Protein AF-A0AAW2TAU7-F1 (afdb_monomer_lite)

Radius of gyration: 14.56 Å; chains: 1; bounding box: 37×42×25 Å

Foldseek 3Di:
DPPVVVVVLVVLLLVLLVVLCVVDPPFDADPVCVVVVPQWDDDDDDIDGGGPPDPVNVVSNVVSVCVSCVVVVVPVPPDDPPPDD

Organism: NCBI:txid2727402

Structure (mmCIF, N/CA/C/O backbone):
data_AF-A0AAW2TAU7-F1
#
_entry.id   AF-A0AAW2TAU7-F1
#
loop_
_atom_site.group_PDB
_atom_site.id
_atom_site.type_symbol
_atom_site.label_atom_id
_atom_site.label_alt_id
_atom_site.label_comp_id
_atom_site.label_asym_id
_atom_site.label_entity_id
_atom_site.label_seq_id
_atom_site.pdbx_PDB_ins_code
_atom_site.Cartn_x
_atom_site.Cartn_y
_atom_site.Cartn_z
_atom_site.occupancy
_atom_site.B_iso_or_equiv
_atom_site.auth_seq_id
_atom_site.auth_comp_id
_atom_site.auth_asym_id
_atom_site.auth_atom_id
_atom_site.pdbx_PDB_model_num
ATOM 1 N N . MET A 1 1 ? -18.669 6.689 5.429 1.00 68.31 1 MET A N 1
ATOM 2 C CA . MET A 1 1 ? -17.465 6.839 6.281 1.00 68.31 1 MET A CA 1
ATOM 3 C C . MET A 1 1 ? -17.107 8.313 6.404 1.00 68.31 1 MET A C 1
ATOM 5 O O . MET A 1 1 ? -17.327 9.046 5.450 1.00 68.31 1 MET A O 1
ATOM 9 N N . SER A 1 2 ? -16.574 8.761 7.547 1.00 84.38 2 SER A N 1
ATOM 10 C CA . SER A 1 2 ? -15.968 10.103 7.634 1.00 84.38 2 SER A CA 1
ATOM 11 C C . SER A 1 2 ? -14.726 10.162 6.728 1.00 84.38 2 SER A C 1
ATOM 13 O O . SER A 1 2 ? -13.957 9.197 6.754 1.00 84.38 2 SER A O 1
ATOM 15 N N . PRO A 1 3 ? -14.481 11.254 5.972 1.00 81.25 3 PRO A N 1
ATOM 16 C CA . PRO A 1 3 ? -13.292 11.390 5.125 1.00 81.25 3 PRO A CA 1
ATOM 17 C C . PRO A 1 3 ? -11.979 11.154 5.884 1.00 81.25 3 PRO A C 1
ATOM 19 O O . PRO A 1 3 ? -11.080 10.493 5.380 1.00 81.25 3 PRO A O 1
ATOM 22 N N . TYR A 1 4 ? -11.894 11.614 7.134 1.00 85.06 4 TYR A N 1
ATOM 23 C CA . TYR A 1 4 ? -10.715 11.416 7.983 1.00 85.06 4 TYR A CA 1
ATOM 24 C C . TYR A 1 4 ? -10.514 9.957 8.389 1.00 85.06 4 TYR A C 1
ATOM 26 O O . TYR A 1 4 ? -9.394 9.459 8.376 1.00 85.06 4 TYR A O 1
ATOM 34 N N . LEU A 1 5 ? -11.603 9.264 8.730 1.00 83.50 5 LEU A N 1
ATOM 35 C CA . LEU A 1 5 ? -11.543 7.848 9.082 1.00 83.50 5 LEU A CA 1
ATOM 36 C C . LEU A 1 5 ? -11.139 7.010 7.867 1.00 83.50 5 LEU A C 1
ATOM 38 O O . LEU A 1 5 ? -10.338 6.096 7.998 1.00 83.50 5 LEU A O 1
ATOM 42 N N . PHE A 1 6 ? -11.646 7.357 6.684 1.00 82.50 6 PHE A N 1
ATOM 43 C CA . PHE A 1 6 ? -11.240 6.723 5.434 1.00 82.50 6 PHE A CA 1
ATOM 44 C C . PHE A 1 6 ? -9.738 6.893 5.178 1.00 82.50 6 PHE A C 1
ATOM 46 O O . PHE A 1 6 ? -9.051 5.902 4.947 1.00 82.50 6 PHE A O 1
ATOM 53 N N . VAL A 1 7 ? -9.209 8.116 5.301 1.00 84.94 7 VAL A N 1
ATOM 54 C CA . VAL A 1 7 ? -7.769 8.379 5.138 1.00 84.94 7 VAL A CA 1
ATOM 55 C C . VAL A 1 7 ? -6.940 7.575 6.141 1.00 84.94 7 VAL A C 1
ATOM 57 O O . VAL A 1 7 ? -5.977 6.936 5.739 1.00 84.94 7 VAL A O 1
ATOM 60 N N . LEU A 1 8 ? -7.334 7.538 7.417 1.00 87.25 8 LEU A N 1
ATOM 61 C CA . LEU A 1 8 ? -6.631 6.764 8.448 1.00 87.25 8 LEU A CA 1
ATOM 62 C C . LEU A 1 8 ? -6.616 5.262 8.147 1.00 87.25 8 LEU A C 1
ATOM 64 O O . LEU A 1 8 ? -5.582 4.613 8.267 1.00 87.25 8 LEU A O 1
ATOM 68 N N . VAL A 1 9 ? -7.754 4.705 7.740 1.00 86.38 9 VAL A N 1
ATOM 69 C CA . VAL A 1 9 ? -7.872 3.280 7.407 1.00 86.38 9 VAL A CA 1
ATOM 70 C C . VAL A 1 9 ? -7.013 2.934 6.186 1.00 86.38 9 VAL A C 1
ATOM 72 O O . VAL A 1 9 ? -6.327 1.912 6.179 1.00 86.38 9 VAL A O 1
ATOM 75 N N . MET A 1 10 ? -7.002 3.801 5.174 1.00 85.25 10 MET A N 1
ATOM 76 C CA . MET A 1 10 ? -6.173 3.622 3.981 1.00 85.25 10 MET A CA 1
ATOM 77 C C . MET A 1 10 ? -4.679 3.801 4.266 1.00 85.25 10 MET A C 1
ATOM 79 O O . MET A 1 10 ? -3.868 3.103 3.662 1.00 85.25 10 MET A O 1
ATOM 83 N N . GLU A 1 11 ? -4.316 4.668 5.209 1.00 86.62 11 GLU A N 1
ATOM 84 C CA . GLU A 1 11 ? -2.937 4.835 5.675 1.00 86.62 11 GLU A CA 1
ATOM 85 C C . GLU A 1 11 ? -2.425 3.576 6.390 1.00 86.62 11 GLU A C 1
ATOM 87 O O . GLU A 1 11 ? -1.306 3.136 6.143 1.00 86.62 11 GLU A O 1
ATOM 92 N N . VAL A 1 12 ? -3.262 2.924 7.205 1.00 88.31 12 VAL A N 1
ATOM 93 C CA . VAL A 1 12 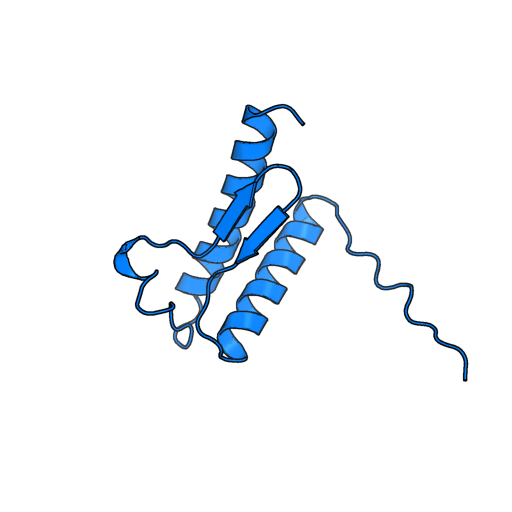? -2.907 1.641 7.838 1.00 88.31 12 VAL A CA 1
ATOM 94 C C . VAL A 1 12 ? -2.664 0.553 6.789 1.00 88.31 12 VAL A C 1
ATOM 96 O O . VAL A 1 12 ? -1.674 -0.173 6.878 1.00 88.31 12 VAL A O 1
ATOM 99 N N . LEU A 1 13 ? -3.530 0.448 5.774 1.00 86.56 13 LEU A N 1
ATOM 100 C CA . LEU A 1 13 ? -3.329 -0.504 4.676 1.00 86.56 13 LEU A CA 1
ATOM 101 C C . LEU A 1 13 ? -2.026 -0.213 3.914 1.00 86.56 13 LEU A C 1
ATOM 103 O O . LEU A 1 13 ? -1.260 -1.138 3.636 1.00 86.56 13 LEU A O 1
ATOM 107 N N . ARG A 1 14 ? -1.731 1.069 3.662 1.00 84.69 14 ARG A N 1
ATOM 108 C CA . ARG A 1 14 ? -0.472 1.509 3.049 1.00 84.69 14 ARG A CA 1
ATOM 109 C C . ARG A 1 14 ? 0.737 1.057 3.869 1.00 84.69 14 ARG A C 1
ATOM 111 O O . ARG A 1 14 ? 1.659 0.483 3.301 1.00 84.69 14 ARG A O 1
ATOM 118 N N . MET A 1 15 ? 0.720 1.257 5.187 1.00 87.25 15 MET A N 1
ATOM 119 C CA . MET A 1 15 ? 1.818 0.851 6.075 1.00 87.25 15 MET A CA 1
ATOM 120 C C . MET A 1 15 ? 2.065 -0.665 6.050 1.00 87.25 15 MET A C 1
ATOM 122 O O . MET A 1 15 ? 3.214 -1.091 5.961 1.00 87.25 15 MET A O 1
ATOM 126 N N . ILE A 1 16 ? 1.004 -1.480 6.076 1.00 87.75 16 ILE A N 1
ATOM 127 C CA . ILE A 1 16 ? 1.114 -2.951 6.020 1.00 87.75 16 ILE A CA 1
ATOM 128 C C . ILE A 1 16 ? 1.761 -3.400 4.709 1.00 87.75 16 ILE A C 1
ATOM 130 O O . ILE A 1 16 ? 2.677 -4.222 4.711 1.00 87.75 16 ILE A O 1
ATOM 134 N N . LEU A 1 17 ? 1.285 -2.863 3.584 1.00 84.94 17 LEU A N 1
ATOM 135 C CA . LEU A 1 17 ? 1.800 -3.216 2.265 1.00 84.94 17 LEU A CA 1
ATOM 136 C C . LEU A 1 17 ? 3.248 -2.763 2.088 1.00 84.94 17 LEU A C 1
ATOM 138 O O . LEU A 1 17 ? 4.064 -3.538 1.598 1.00 84.94 17 LEU A O 1
ATOM 142 N N . GLN A 1 18 ? 3.588 -1.555 2.539 1.00 84.31 18 GLN A N 1
ATOM 143 C CA . GLN A 1 18 ? 4.959 -1.059 2.487 1.00 84.31 18 GLN A CA 1
ATOM 144 C C . GLN A 1 18 ? 5.910 -1.949 3.297 1.00 84.31 18 GLN A C 1
ATOM 146 O O . GLN A 1 18 ? 6.966 -2.319 2.794 1.00 84.31 18 GLN A O 1
ATOM 151 N N . GLN A 1 19 ? 5.514 -2.354 4.506 1.00 86.06 19 GLN 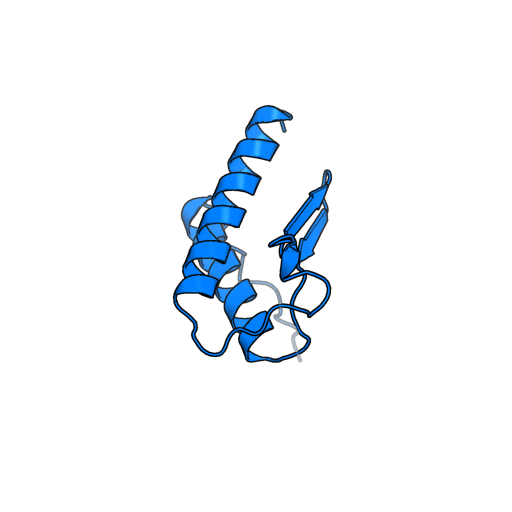A N 1
ATOM 152 C CA . GLN A 1 19 ? 6.324 -3.243 5.336 1.00 86.06 19 GLN A CA 1
ATOM 153 C C . GLN A 1 19 ? 6.558 -4.607 4.672 1.00 86.06 19 GLN A C 1
ATOM 155 O O . GLN A 1 19 ? 7.650 -5.158 4.775 1.00 86.06 19 GLN A O 1
ATOM 160 N N . LEU A 1 20 ? 5.548 -5.159 3.994 1.00 83.81 20 LEU A N 1
ATOM 161 C CA . LEU A 1 20 ? 5.696 -6.417 3.263 1.00 83.81 20 LEU A CA 1
ATOM 162 C C . LEU A 1 20 ? 6.631 -6.266 2.063 1.00 83.81 20 LEU A C 1
ATOM 164 O O . LEU A 1 20 ? 7.480 -7.126 1.866 1.00 83.81 20 LEU A O 1
ATOM 168 N N . ILE A 1 21 ? 6.508 -5.175 1.302 1.00 80.88 21 ILE A N 1
ATOM 169 C CA . ILE A 1 21 ? 7.387 -4.898 0.158 1.00 80.88 21 ILE A CA 1
ATOM 170 C C . ILE A 1 21 ? 8.840 -4.720 0.613 1.00 80.88 21 ILE A C 1
ATOM 172 O O . ILE A 1 21 ? 9.746 -5.247 -0.018 1.00 80.88 21 ILE A O 1
ATOM 176 N N . GLU A 1 22 ? 9.079 -4.013 1.719 1.00 80.62 22 GLU A N 1
ATOM 177 C CA . GLU A 1 22 ? 10.427 -3.838 2.278 1.00 80.62 22 GLU A CA 1
ATOM 178 C C . GLU A 1 22 ? 11.051 -5.157 2.771 1.00 80.62 22 GLU A C 1
ATOM 180 O O . GLU A 1 22 ? 12.273 -5.266 2.843 1.00 80.62 22 GLU A O 1
ATOM 185 N N . GLN A 1 23 ? 10.231 -6.154 3.120 1.00 80.50 23 GLN A N 1
ATOM 186 C CA . GLN A 1 23 ? 10.682 -7.478 3.563 1.00 80.50 23 GLN A CA 1
ATOM 187 C C . GLN A 1 23 ? 10.871 -8.481 2.420 1.00 80.50 23 GLN A C 1
ATOM 189 O O . GLN A 1 23 ? 11.445 -9.546 2.650 1.00 80.50 23 GLN A O 1
ATOM 194 N N . ASP A 1 24 ? 10.377 -8.173 1.224 1.00 75.56 24 ASP A N 1
ATOM 195 C CA . ASP A 1 24 ? 10.404 -9.064 0.072 1.00 75.56 24 ASP A CA 1
ATOM 196 C C . ASP A 1 24 ? 11.443 -8.572 -0.946 1.00 75.56 24 ASP A C 1
ATOM 198 O O . ASP A 1 24 ? 11.216 -7.622 -1.695 1.00 75.56 24 ASP A O 1
ATOM 202 N N . GLU A 1 25 ? 12.615 -9.214 -0.956 1.00 65.94 25 GLU A N 1
ATOM 203 C CA . GLU A 1 25 ? 13.716 -8.873 -1.869 1.00 65.94 25 GLU A CA 1
ATOM 204 C C . GLU A 1 25 ? 13.396 -9.179 -3.347 1.00 65.94 25 GLU A C 1
ATOM 206 O O . GLU A 1 25 ? 14.073 -8.655 -4.236 1.00 65.94 25 GLU A O 1
ATOM 211 N N . GLU A 1 26 ? 12.369 -9.990 -3.631 1.00 65.88 26 GLU A N 1
ATOM 212 C CA . GLU A 1 26 ? 11.943 -10.342 -4.993 1.00 65.88 26 GLU A CA 1
ATOM 213 C C . GLU A 1 26 ? 10.840 -9.413 -5.526 1.00 65.88 26 GLU A C 1
ATOM 215 O O . GLU A 1 26 ? 10.578 -9.379 -6.736 1.00 65.88 26 GLU A O 1
ATOM 220 N N . PHE 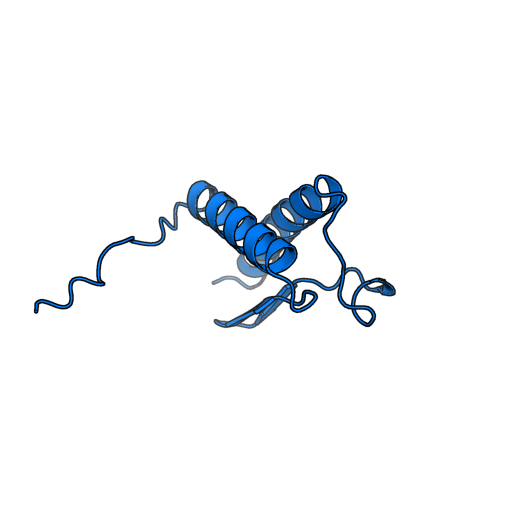A 1 27 ? 10.220 -8.598 -4.664 1.00 65.81 27 PHE A N 1
ATOM 221 C CA . PHE A 1 27 ? 9.153 -7.702 -5.089 1.00 65.81 27 PHE A CA 1
ATOM 222 C C . PHE A 1 27 ? 9.662 -6.641 -6.066 1.00 65.81 27 PHE A C 1
ATOM 224 O O . PHE A 1 27 ? 10.516 -5.799 -5.764 1.00 65.81 27 PHE A O 1
ATOM 231 N N . THR A 1 28 ? 9.068 -6.619 -7.258 1.00 64.44 28 THR A N 1
ATOM 232 C CA . THR A 1 28 ? 9.426 -5.646 -8.286 1.00 64.44 28 THR A CA 1
ATOM 233 C C . THR A 1 28 ? 8.300 -4.643 -8.492 1.00 64.44 28 THR A C 1
ATOM 235 O O . THR A 1 28 ? 7.288 -4.923 -9.130 1.00 64.44 28 THR A O 1
ATOM 238 N N . PHE A 1 29 ? 8.495 -3.407 -8.024 1.00 64.94 29 PHE A N 1
ATOM 239 C CA . PHE A 1 29 ? 7.589 -2.308 -8.370 1.00 64.94 29 PHE A CA 1
ATOM 240 C C . PHE A 1 29 ? 7.430 -2.177 -9.885 1.00 64.94 29 PHE A C 1
ATOM 242 O O . PHE A 1 29 ? 8.420 -2.234 -10.622 1.00 64.94 29 PHE A O 1
ATOM 249 N N . HIS A 1 30 ? 6.205 -1.888 -10.334 1.00 64.75 30 HIS A N 1
ATOM 250 C CA . HIS A 1 30 ? 5.987 -1.458 -11.708 1.00 64.75 30 HIS A CA 1
ATOM 251 C C . HIS A 1 30 ? 6.859 -0.222 -11.978 1.00 64.75 30 HIS A C 1
ATOM 253 O O . HIS A 1 30 ? 6.853 0.737 -11.204 1.00 64.75 30 HIS A O 1
ATOM 259 N N . TRP A 1 31 ? 7.612 -0.231 -13.077 1.00 56.75 31 TRP A N 1
ATOM 260 C CA . TRP A 1 31 ? 8.636 0.775 -13.394 1.00 56.75 31 TRP A CA 1
ATOM 261 C C . TRP A 1 31 ? 8.133 2.229 -13.375 1.00 56.75 31 TRP A C 1
ATOM 263 O O . TRP A 1 31 ? 8.898 3.129 -13.055 1.00 56.75 31 TRP A O 1
ATOM 273 N N . LYS A 1 32 ? 6.841 2.468 -13.646 1.00 56.94 32 LYS A N 1
ATOM 274 C CA . LYS A 1 32 ? 6.210 3.804 -13.548 1.00 56.94 32 LYS A CA 1
ATOM 275 C C . LYS A 1 32 ? 5.795 4.228 -12.131 1.00 56.94 32 LYS A C 1
ATOM 277 O O . LYS A 1 32 ? 5.494 5.395 -11.917 1.00 56.94 32 LYS A O 1
ATOM 282 N N . CYS A 1 33 ? 5.724 3.289 -11.193 1.00 58.47 33 CYS A N 1
ATOM 283 C CA . CYS A 1 33 ? 5.223 3.494 -9.831 1.00 58.47 33 CYS A CA 1
ATOM 284 C C . CYS A 1 33 ? 6.343 3.511 -8.783 1.00 58.47 33 CYS A C 1
ATOM 286 O O . CYS A 1 33 ? 6.106 3.948 -7.658 1.00 58.47 33 CYS A O 1
ATOM 288 N N . ARG A 1 34 ? 7.553 3.071 -9.159 1.00 59.84 34 ARG A N 1
ATOM 289 C CA . ARG A 1 34 ? 8.735 3.013 -8.288 1.00 59.84 34 ARG A CA 1
ATOM 290 C C . ARG A 1 34 ? 9.127 4.390 -7.743 1.00 59.84 34 ARG A C 1
ATOM 292 O O . ARG A 1 34 ? 9.325 4.517 -6.544 1.00 59.84 34 ARG A O 1
ATOM 299 N N . ASP A 1 35 ? 9.157 5.416 -8.592 1.00 53.88 35 ASP A N 1
ATOM 300 C CA . ASP A 1 35 ? 9.613 6.761 -8.198 1.00 53.88 35 ASP A CA 1
ATOM 301 C C . ASP A 1 35 ? 8.622 7.506 -7.288 1.00 53.88 35 ASP A C 1
ATOM 303 O O . ASP A 1 35 ? 8.994 8.454 -6.604 1.00 53.88 35 ASP A O 1
ATOM 307 N N . ILE A 1 36 ? 7.355 7.078 -7.271 1.00 57.56 36 ILE A N 1
ATOM 308 C CA . ILE A 1 36 ? 6.269 7.712 -6.504 1.00 57.56 36 ILE A CA 1
ATOM 309 C C . ILE A 1 36 ? 5.860 6.844 -5.297 1.00 57.56 36 ILE A C 1
ATOM 311 O O . ILE A 1 36 ? 5.038 7.263 -4.486 1.00 57.56 36 ILE A O 1
ATOM 315 N N . GLY A 1 37 ? 6.379 5.612 -5.184 1.00 62.31 37 GLY A N 1
ATOM 316 C CA . GLY A 1 37 ? 5.947 4.635 -4.176 1.00 62.31 37 GLY A CA 1
ATOM 317 C C . GLY A 1 37 ? 4.450 4.304 -4.254 1.00 62.31 37 GLY A C 1
ATOM 318 O O . GLY A 1 37 ? 3.837 3.919 -3.258 1.00 62.31 37 GLY A O 1
ATOM 319 N N . LEU A 1 38 ? 3.822 4.505 -5.418 1.00 64.69 38 LEU A N 1
ATOM 320 C CA . LEU A 1 38 ? 2.373 4.394 -5.573 1.00 64.69 38 LEU A CA 1
ATOM 321 C C . LEU A 1 38 ? 1.982 2.953 -5.907 1.00 64.69 38 LEU A C 1
ATOM 323 O O . LEU A 1 38 ? 1.920 2.576 -7.074 1.00 64.69 38 LEU A O 1
ATOM 327 N N . PHE A 1 39 ? 1.685 2.167 -4.877 1.00 71.56 39 PHE A N 1
ATOM 328 C CA . PHE A 1 39 ? 1.185 0.793 -5.012 1.00 71.56 39 PHE A CA 1
ATOM 329 C C . PHE A 1 39 ? -0.309 0.655 -4.680 1.00 71.56 39 PHE A C 1
ATOM 331 O O . PHE A 1 39 ? -0.892 -0.395 -4.923 1.00 71.56 39 PHE A O 1
ATOM 338 N N . GLN A 1 40 ? -0.942 1.707 -4.149 1.00 77.19 40 GLN A N 1
ATOM 339 C CA . GLN A 1 40 ? -2.342 1.700 -3.724 1.00 77.19 40 GLN A CA 1
ATOM 340 C C . GLN A 1 40 ? -3.009 3.060 -3.967 1.00 77.19 40 GLN A C 1
ATOM 342 O O . GLN A 1 40 ? -2.497 4.099 -3.531 1.00 77.19 40 GLN A O 1
ATOM 347 N N . LEU A 1 41 ? -4.185 3.033 -4.593 1.00 79.44 41 LEU A N 1
ATOM 348 C CA . LEU A 1 41 ? -5.096 4.163 -4.761 1.00 79.44 41 LEU A CA 1
ATOM 349 C C . LEU A 1 41 ? -6.503 3.735 -4.344 1.00 79.44 41 LEU A C 1
ATOM 351 O O . LEU A 1 41 ? -7.034 2.766 -4.866 1.00 79.44 41 LEU A O 1
ATOM 355 N N . SER A 1 42 ? -7.115 4.460 -3.417 1.00 80.31 42 SER A N 1
ATOM 356 C CA . SER A 1 42 ? -8.464 4.169 -2.927 1.00 80.31 42 SER A CA 1
ATOM 357 C C . SER A 1 42 ? -9.387 5.357 -3.159 1.00 80.31 42 SER A C 1
ATOM 359 O O . SER A 1 42 ? -9.033 6.479 -2.778 1.00 80.31 42 SER A O 1
ATOM 361 N N . PHE A 1 43 ? -10.578 5.127 -3.703 1.00 80.00 43 PHE A N 1
ATOM 362 C CA . PHE A 1 43 ? -11.589 6.165 -3.878 1.00 80.00 43 PHE A CA 1
ATOM 363 C C . PHE A 1 43 ? -12.990 5.625 -3.600 1.00 80.00 43 PHE A C 1
ATOM 365 O O . PHE A 1 43 ? -13.425 4.706 -4.279 1.00 80.00 43 PHE A O 1
ATOM 372 N N . ALA A 1 44 ? -13.692 6.249 -2.647 1.00 72.94 44 ALA A N 1
ATOM 373 C CA . ALA A 1 44 ? -15.047 5.899 -2.205 1.00 72.94 44 ALA A CA 1
ATOM 374 C C . ALA A 1 44 ? -15.210 4.413 -1.833 1.00 72.94 44 ALA A C 1
ATOM 376 O O . ALA A 1 44 ? -15.065 4.073 -0.658 1.00 72.94 44 ALA A O 1
ATOM 377 N N . ASP A 1 45 ? -15.466 3.570 -2.830 1.00 78.62 45 ASP A N 1
ATOM 378 C CA . ASP A 1 45 ? -15.748 2.140 -2.714 1.00 78.62 45 ASP A CA 1
ATOM 379 C C . ASP A 1 45 ? -14.684 1.264 -3.408 1.00 78.62 45 ASP A C 1
ATOM 381 O O 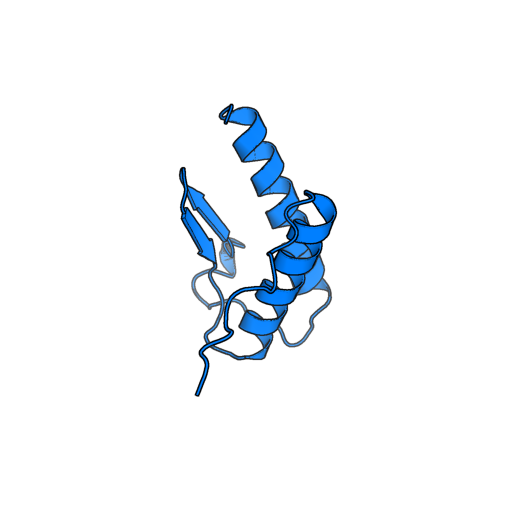. ASP A 1 45 ? -14.600 0.067 -3.136 1.00 78.62 45 ASP A O 1
ATOM 385 N N . ASP A 1 46 ? -13.828 1.853 -4.249 1.00 81.25 46 ASP A N 1
ATOM 386 C CA . ASP A 1 46 ? -12.850 1.130 -5.061 1.00 81.25 46 ASP A CA 1
ATOM 387 C C . ASP A 1 46 ? -11.429 1.246 -4.498 1.00 81.25 46 ASP A C 1
ATOM 389 O O . ASP A 1 46 ? -10.947 2.329 -4.145 1.00 81.25 46 ASP A O 1
ATOM 393 N N . LEU A 1 47 ? -10.725 0.112 -4.472 1.00 83.06 47 LEU A N 1
ATOM 394 C CA . LEU A 1 47 ? -9.304 0.010 -4.155 1.00 83.06 47 LEU A CA 1
ATOM 395 C C . LEU A 1 47 ? -8.548 -0.516 -5.380 1.00 83.06 47 LEU A C 1
ATOM 397 O O . LEU A 1 47 ? -8.739 -1.652 -5.804 1.00 83.06 47 LEU A O 1
ATOM 401 N N . LEU A 1 48 ? -7.656 0.303 -5.921 1.00 83.25 48 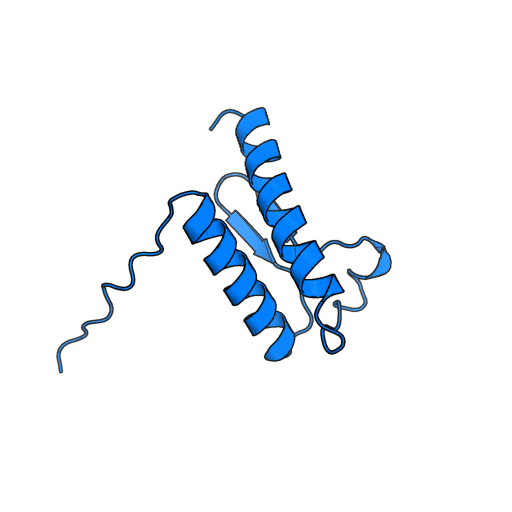LEU A N 1
ATOM 402 C CA . LEU A 1 48 ? -6.745 -0.042 -7.005 1.00 83.25 48 LEU A CA 1
ATOM 403 C C . LEU A 1 48 ? -5.356 -0.325 -6.433 1.00 83.25 48 LEU A C 1
ATOM 405 O O . LEU A 1 48 ? -4.788 0.507 -5.722 1.00 83.25 48 LEU A O 1
ATOM 409 N N . LEU A 1 4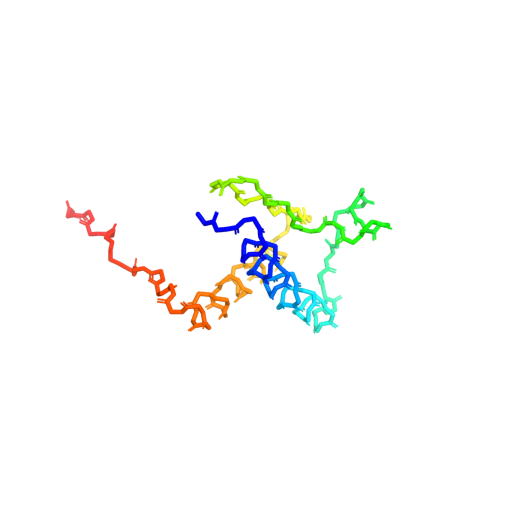9 ? -4.802 -1.487 -6.775 1.00 82.06 49 LEU A N 1
ATOM 410 C CA . LEU A 1 49 ? -3.441 -1.884 -6.425 1.00 82.06 49 LEU A CA 1
ATOM 411 C C . LEU A 1 49 ? -2.574 -1.928 -7.683 1.00 82.06 49 LEU A C 1
ATOM 413 O O . LEU A 1 49 ? -2.985 -2.460 -8.713 1.00 82.06 49 LEU A O 1
ATOM 417 N N . PHE A 1 50 ? -1.377 -1.356 -7.594 1.00 80.44 50 PHE A N 1
ATOM 418 C CA . PHE A 1 50 ? -0.434 -1.260 -8.705 1.00 80.44 50 PHE A CA 1
ATOM 419 C C . PHE A 1 50 ? 0.827 -2.063 -8.385 1.00 80.44 50 PHE A C 1
ATOM 421 O O . PHE A 1 50 ? 1.633 -1.653 -7.552 1.00 80.44 50 PHE A O 1
ATOM 428 N N . SER A 1 51 ? 1.027 -3.175 -9.088 1.00 75.31 51 SER A N 1
ATOM 429 C CA . SER A 1 51 ? 2.275 -3.946 -9.082 1.00 75.31 51 SER A CA 1
ATOM 430 C C . SER A 1 51 ? 2.723 -4.297 -10.492 1.00 75.31 51 SER A C 1
ATOM 432 O O . SER A 1 51 ? 2.015 -4.062 -11.475 1.00 75.31 51 SER A O 1
ATOM 434 N N . SER A 1 52 ? 3.916 -4.877 -10.588 1.00 73.44 52 SER A N 1
ATOM 435 C CA . SER A 1 52 ? 4.280 -5.671 -11.754 1.00 73.44 52 SER A CA 1
ATOM 436 C C . SER A 1 52 ? 3.365 -6.905 -11.859 1.00 73.44 52 SER A C 1
ATOM 438 O O . SER A 1 52 ? 2.759 -7.347 -10.878 1.00 73.44 52 SER A O 1
ATOM 440 N N . ALA A 1 53 ? 3.181 -7.398 -13.086 1.00 71.62 53 ALA A N 1
ATOM 441 C CA . ALA A 1 53 ? 2.293 -8.518 -13.403 1.00 71.62 53 ALA A CA 1
ATOM 442 C C . ALA A 1 53 ? 2.976 -9.877 -13.148 1.00 71.62 53 ALA A C 1
ATOM 444 O O . ALA A 1 53 ? 2.989 -10.746 -14.017 1.00 71.62 53 ALA A O 1
ATOM 445 N N . ASP A 1 54 ? 3.589 -10.026 -11.978 1.00 78.38 54 ASP A N 1
ATOM 446 C CA . ASP A 1 54 ? 4.236 -11.245 -11.499 1.00 78.38 54 ASP A CA 1
ATOM 447 C C . ASP A 1 54 ? 3.472 -11.834 -10.308 1.00 78.38 54 ASP A C 1
ATOM 449 O O . ASP A 1 54 ? 2.842 -11.126 -9.518 1.00 78.38 54 ASP A O 1
ATOM 453 N N . GLU A 1 55 ? 3.517 -13.160 -10.198 1.00 77.75 55 GLU A N 1
ATOM 454 C CA . GLU A 1 55 ? 2.788 -13.910 -9.174 1.00 77.75 55 GLU A CA 1
ATOM 455 C C . GLU A 1 55 ? 3.267 -13.563 -7.756 1.00 77.75 55 GLU A C 1
ATOM 457 O O . GLU A 1 55 ? 2.450 -13.472 -6.840 1.00 77.75 55 GLU A O 1
ATOM 462 N N . SER A 1 56 ? 4.561 -13.269 -7.593 1.00 78.50 56 SER A N 1
ATOM 463 C CA . SER A 1 56 ? 5.163 -12.787 -6.343 1.00 78.50 56 SER A CA 1
ATOM 464 C C . SER A 1 56 ? 4.499 -11.502 -5.847 1.00 78.50 56 SER A C 1
ATOM 466 O O . SER A 1 56 ? 4.031 -11.439 -4.709 1.00 78.50 56 SER A O 1
ATOM 468 N N . SER A 1 57 ? 4.361 -10.499 -6.714 1.00 78.25 57 SER A N 1
ATOM 469 C CA . SER A 1 57 ? 3.769 -9.212 -6.358 1.00 78.25 57 SER A CA 1
ATOM 470 C C . SER A 1 57 ? 2.285 -9.320 -6.019 1.00 78.25 57 SER A C 1
ATOM 472 O O . SER A 1 57 ? 1.819 -8.710 -5.052 1.00 78.25 57 SER A O 1
ATOM 474 N N . VAL A 1 58 ? 1.538 -10.125 -6.779 1.00 82.19 58 VAL A N 1
ATOM 475 C CA . VAL A 1 58 ? 0.117 -10.381 -6.495 1.00 82.19 58 VAL A CA 1
ATOM 476 C C . VAL A 1 58 ? -0.040 -11.132 -5.169 1.00 82.19 58 VAL A C 1
ATOM 478 O O . VAL A 1 58 ? -0.903 -10.780 -4.359 1.00 82.19 58 VAL A O 1
ATOM 481 N N . GLY A 1 59 ? 0.818 -12.122 -4.911 1.00 84.44 59 GLY A N 1
ATOM 482 C CA . GLY A 1 59 ? 0.853 -12.866 -3.653 1.00 84.44 59 GLY A CA 1
ATOM 483 C C . GLY A 1 59 ? 1.139 -11.970 -2.445 1.00 84.44 59 GLY A C 1
ATOM 484 O O . GLY A 1 59 ? 0.469 -12.090 -1.413 1.00 84.44 59 GLY A O 1
ATOM 485 N N . LEU A 1 60 ? 2.062 -11.017 -2.587 1.00 85.69 60 LEU A N 1
ATOM 486 C CA . LEU A 1 60 ? 2.383 -10.039 -1.549 1.00 85.69 60 LEU A CA 1
ATOM 487 C C . LEU A 1 60 ? 1.174 -9.162 -1.204 1.00 85.69 60 LEU A C 1
ATOM 489 O O . LEU A 1 60 ? 0.826 -9.010 -0.029 1.00 85.69 60 LEU A O 1
ATOM 493 N N . PHE A 1 61 ? 0.487 -8.634 -2.218 1.00 85.06 61 PHE A N 1
ATOM 494 C CA . PHE A 1 61 ? -0.730 -7.848 -2.018 1.00 85.06 61 PHE A CA 1
ATOM 495 C C . PHE A 1 61 ? -1.850 -8.650 -1.372 1.00 85.06 61 PHE A C 1
ATOM 497 O O . PHE A 1 61 ? -2.488 -8.163 -0.438 1.00 85.06 61 PHE A O 1
ATOM 504 N N . HIS A 1 62 ? -2.057 -9.891 -1.810 1.00 85.62 62 HIS A N 1
ATOM 505 C CA . HIS A 1 62 ? -3.035 -10.779 -1.195 1.00 85.62 62 HIS A CA 1
ATOM 506 C C . HIS A 1 62 ? -2.730 -11.000 0.296 1.00 85.62 62 HIS A C 1
ATOM 508 O O . HIS A 1 62 ? -3.620 -10.881 1.141 1.00 85.62 62 HIS A O 1
ATOM 514 N N . ARG A 1 63 ? -1.461 -11.246 0.648 1.00 87.44 63 ARG A N 1
ATOM 515 C CA . ARG A 1 63 ? -1.029 -11.407 2.044 1.00 87.44 63 ARG A CA 1
ATOM 516 C C . ARG A 1 63 ? -1.253 -10.134 2.864 1.00 87.44 63 ARG A C 1
ATOM 518 O O . ARG A 1 63 ? -1.755 -10.214 3.984 1.00 87.44 63 ARG A O 1
ATOM 525 N N . GLY A 1 64 ? -0.930 -8.966 2.313 1.00 87.75 64 GLY A N 1
ATOM 526 C CA . GLY A 1 64 ? -1.162 -7.681 2.977 1.00 87.75 64 GLY A CA 1
ATOM 527 C C . GLY A 1 64 ? -2.639 -7.384 3.210 1.00 87.75 64 GLY A C 1
ATOM 528 O O . GLY A 1 64 ? -3.018 -6.987 4.313 1.00 87.75 64 GLY A O 1
ATOM 529 N N . LEU A 1 65 ? -3.486 -7.669 2.220 1.00 87.56 65 LEU A N 1
ATOM 530 C CA . LEU A 1 65 ? -4.938 -7.573 2.362 1.00 87.56 65 LEU A CA 1
ATOM 531 C C . LEU A 1 65 ? -5.465 -8.539 3.425 1.00 87.56 65 LEU A C 1
ATOM 533 O O . LEU A 1 65 ? -6.328 -8.149 4.204 1.00 87.56 65 LEU A O 1
ATOM 537 N N . GLN A 1 66 ? -4.927 -9.757 3.518 1.00 86.75 66 GLN A N 1
ATOM 538 C CA . GLN A 1 66 ? -5.316 -10.724 4.548 1.00 86.75 66 GLN A CA 1
ATOM 539 C C . GLN A 1 66 ? -4.935 -10.256 5.964 1.00 86.75 66 GLN A C 1
ATOM 541 O O . GLN A 1 66 ? -5.727 -10.399 6.898 1.00 86.75 66 GLN A O 1
ATOM 546 N N . VAL A 1 67 ? -3.748 -9.666 6.132 1.00 87.81 67 VAL A N 1
ATOM 547 C CA . VAL A 1 67 ? -3.325 -9.064 7.409 1.00 87.81 67 VAL A CA 1
ATOM 548 C C . VAL A 1 67 ? -4.239 -7.894 7.773 1.00 87.81 67 VAL A C 1
ATOM 550 O O . VAL A 1 67 ? -4.748 -7.830 8.892 1.00 87.81 67 VAL A O 1
ATOM 553 N N . PHE A 1 68 ? -4.504 -6.999 6.822 1.00 87.00 68 PHE A N 1
ATOM 554 C CA . PHE A 1 68 ? -5.395 -5.860 7.026 1.00 87.00 68 PHE A CA 1
ATOM 555 C C . PHE A 1 68 ? -6.836 -6.288 7.350 1.00 87.00 68 PHE A C 1
ATOM 557 O O . PHE A 1 68 ? -7.457 -5.735 8.257 1.00 87.00 68 PHE A O 1
ATOM 564 N N . ALA A 1 69 ? -7.354 -7.304 6.662 1.00 85.44 69 ALA A N 1
ATOM 565 C CA . ALA A 1 69 ? -8.637 -7.950 6.930 1.00 85.44 69 ALA A CA 1
ATOM 566 C C . ALA A 1 69 ? -8.719 -8.475 8.375 1.00 85.44 69 ALA A C 1
ATOM 568 O O . ALA A 1 69 ? -9.666 -8.167 9.101 1.00 85.44 69 ALA A O 1
ATOM 569 N N . GLY A 1 70 ? -7.684 -9.186 8.835 1.00 84.56 70 GLY A N 1
ATOM 570 C CA . GLY A 1 70 ? -7.596 -9.665 10.216 1.00 84.56 70 GLY A CA 1
ATOM 571 C C . GLY A 1 70 ? -7.560 -8.537 11.255 1.00 84.56 70 GLY A C 1
ATOM 572 O O . GLY A 1 70 ? -8.233 -8.628 12.279 1.00 84.56 70 GLY A O 1
ATOM 573 N N . LEU A 1 71 ? -6.821 -7.456 10.983 1.00 82.50 71 LEU A N 1
ATOM 574 C CA . LEU A 1 71 ? -6.697 -6.299 11.884 1.00 82.50 71 LEU A CA 1
ATOM 575 C C . LEU A 1 71 ? -7.960 -5.432 11.939 1.00 82.50 71 LEU A C 1
ATOM 577 O O . LEU A 1 71 ? -8.307 -4.905 12.994 1.00 82.50 71 LEU A O 1
ATOM 581 N N . SER A 1 72 ? -8.644 -5.275 10.809 1.00 78.94 72 SER A N 1
ATOM 582 C CA . SER A 1 72 ? -9.881 -4.491 10.704 1.00 78.94 72 SER A CA 1
ATOM 583 C C . SER A 1 72 ? -11.119 -5.258 11.177 1.00 78.94 72 SER A C 1
ATOM 585 O O . SER A 1 72 ? -12.198 -4.675 11.278 1.00 78.94 72 SER A O 1
ATOM 587 N N . GLY A 1 73 ? -10.987 -6.561 11.447 1.00 72.31 73 GLY A N 1
ATOM 588 C CA . GLY A 1 73 ? -12.124 -7.444 11.698 1.00 72.31 73 GLY A CA 1
ATOM 589 C C . GLY A 1 73 ? -12.983 -7.693 10.453 1.00 72.31 73 GLY A C 1
ATOM 590 O O . GLY A 1 73 ? -14.010 -8.366 10.560 1.00 72.31 73 GLY A O 1
ATOM 591 N N . LEU A 1 74 ? -12.572 -7.203 9.271 1.00 65.06 74 LEU A N 1
ATOM 592 C CA . LEU A 1 74 ? -13.110 -7.650 7.989 1.00 65.06 74 LEU A CA 1
ATOM 593 C C . LEU A 1 74 ? -12.552 -9.045 7.704 1.00 65.06 74 LEU A C 1
ATOM 595 O O . LEU A 1 74 ? -11.685 -9.219 6.856 1.00 65.06 74 LEU A O 1
ATOM 599 N N . CYS A 1 75 ? -13.039 -10.074 8.390 1.00 54.19 75 CYS A N 1
ATOM 600 C CA . CYS A 1 75 ? -12.824 -11.430 7.903 1.00 54.19 75 CYS A CA 1
ATOM 601 C C . CYS A 1 75 ? -13.484 -11.534 6.522 1.00 54.19 75 CYS A C 1
ATOM 603 O O . CYS A 1 75 ? -14.712 -11.549 6.429 1.00 54.19 75 CYS A O 1
ATOM 605 N N . ALA A 1 76 ? -12.682 -11.596 5.454 1.00 51.94 76 ALA A N 1
ATOM 606 C CA . ALA A 1 76 ? -13.166 -12.014 4.146 1.00 51.94 76 ALA A CA 1
ATOM 607 C C . ALA A 1 76 ? -13.834 -13.379 4.343 1.00 51.94 76 ALA A C 1
ATOM 609 O O . ALA A 1 76 ? -13.177 -14.332 4.761 1.00 51.94 76 ALA A O 1
ATOM 610 N N . ASN A 1 77 ? -15.152 -13.449 4.161 1.00 49.59 77 ASN A N 1
ATOM 611 C CA . ASN A 1 77 ? -15.906 -14.666 4.418 1.00 49.59 77 ASN A CA 1
ATOM 612 C C . ASN A 1 77 ? -15.476 -15.722 3.378 1.00 49.59 77 ASN A C 1
ATOM 614 O O . ASN A 1 77 ? -15.742 -15.516 2.197 1.00 49.59 77 ASN A O 1
ATOM 618 N N . PRO A 1 78 ? -14.839 -16.852 3.749 1.00 52.31 78 PRO A N 1
ATOM 619 C CA . PRO A 1 78 ? -14.365 -17.852 2.779 1.00 52.31 78 PRO A CA 1
ATOM 620 C C . PRO A 1 78 ? -15.488 -18.755 2.234 1.00 52.31 78 PRO A C 1
ATOM 622 O O . PRO A 1 78 ? -15.236 -19.842 1.725 1.00 52.31 78 PRO A O 1
ATOM 625 N N . LYS A 1 79 ? -16.745 -18.355 2.420 1.00 50.19 79 LYS A N 1
ATOM 626 C CA . LYS A 1 79 ? -17.963 -19.086 2.068 1.00 50.19 79 LYS A CA 1
ATOM 627 C C . LYS A 1 79 ? -18.797 -18.029 1.344 1.00 50.19 79 LYS A C 1
ATOM 629 O O . LYS A 1 79 ? -19.187 -17.066 1.991 1.00 50.19 79 LYS A O 1
ATOM 634 N N . GLU A 1 80 ? -18.927 -18.030 0.022 1.00 45.75 80 GLU A N 1
ATOM 635 C CA . GLU A 1 80 ? -19.611 -19.057 -0.761 1.00 45.75 80 GLU A CA 1
ATOM 636 C C . GLU A 1 80 ? -18.953 -19.238 -2.149 1.00 45.75 80 GLU A C 1
ATOM 638 O O . GLU A 1 80 ? -19.068 -18.407 -3.043 1.00 45.75 80 GLU A O 1
ATOM 643 N N . SER A 1 81 ? -18.267 -20.361 -2.349 1.00 52.28 81 SER A N 1
ATOM 644 C CA . SER A 1 81 ? -18.124 -21.015 -3.659 1.00 52.28 81 SER A CA 1
ATOM 645 C C . SER A 1 81 ? -18.334 -22.507 -3.433 1.00 52.28 81 SER A C 1
ATOM 647 O O . SER A 1 81 ? -17.437 -23.330 -3.570 1.00 52.28 81 SER A O 1
ATOM 649 N N . THR A 1 82 ? -19.533 -22.840 -2.962 1.00 49.03 82 THR A N 1
ATOM 650 C CA . THR A 1 82 ? -20.106 -24.175 -3.109 1.00 49.03 82 THR A CA 1
ATOM 651 C C . THR A 1 82 ? -21.026 -24.120 -4.317 1.00 49.03 82 THR A C 1
ATOM 653 O O . THR A 1 82 ? -22.243 -24.015 -4.168 1.00 49.03 82 THR A O 1
ATOM 656 N N . ASP A 1 83 ? -20.436 -24.160 -5.509 1.00 42.03 83 ASP A N 1
ATOM 657 C CA . ASP A 1 83 ? -21.166 -24.645 -6.670 1.00 42.03 83 ASP A CA 1
ATOM 658 C C . ASP A 1 83 ? -21.255 -26.161 -6.521 1.00 42.03 83 ASP A C 1
ATOM 660 O O . ASP A 1 83 ? -20.269 -26.894 -6.584 1.00 42.03 83 ASP A O 1
ATOM 664 N N . ASN A 1 84 ? -22.468 -26.604 -6.209 1.00 38.97 84 ASN A N 1
ATOM 665 C CA . ASN A 1 84 ? -22.861 -27.993 -6.299 1.00 38.97 84 ASN A CA 1
ATOM 666 C C . ASN A 1 84 ? -22.829 -28.403 -7.777 1.00 38.97 84 ASN A C 1
ATOM 668 O O . ASN A 1 84 ? -23.721 -27.993 -8.523 1.00 38.97 84 ASN A O 1
ATOM 672 N N . LEU A 1 85 ? -21.863 -29.238 -8.167 1.00 40.50 85 LEU A N 1
ATOM 673 C CA . LEU A 1 85 ? -22.099 -30.388 -9.047 1.00 40.50 85 LEU A CA 1
ATOM 674 C C . LEU A 1 85 ? -20.993 -31.437 -8.902 1.00 40.50 85 LEU A C 1
ATOM 676 O O . LEU A 1 85 ? -19.808 -31.072 -9.056 1.00 40.50 85 LEU A O 1
#

Sequence (85 aa):
MSPYLFVLVMEVLRMILQQLIEQDEEFTFHWKCRDIGLFQLSFADDLLLFSSADESSVGLFHRGLQVFAGLSGLCANPKESTDNL

pLDDT: mean 74.06, std 13.48, range [38.97, 88.31]

Secondary structure (DSSP, 8-state):
--HHHHHHHHHHHHHHHHHHHHH-TT----TTTGGGT--EEEETTEEEE---SSHHHHHHHHHHHHHHHHHHT------------